Protein AF-A0A7V9SMI5-F1 (afdb_monomer)

Sequence (123 aa):
MHNFCETLVFIGSYTYYVNYGSKNFLGVPFNISSYALLTHLIAHVCGLEVGEFVHTFNDLHIYSNHLEQVEKLLKREPLPLPKLNFIGTENFKGLEGLLDFKYENLSLQSYQSHGKIAAPVAV

Secondary structure (DSSP, 8-state):
-------PPPSSS--------S-HHHHHHHHHHHHHHHHHHHHHHHT----------SS----GGGHHHHHHHHTSPPPPPPEEEE-S-TT--HHHHHHH--GGGEEEET---PPP---PPP-

Foldseek 3Di:
DDDDDDDDQDQDDDDDEDEDDDDAVPVVVVVVVVVQVVNVLQCLQAVGDRDDDDYDYDDDDDDPQCVVVVVVVVPDDDDDAWDKAFDPLNVQHDPNSSVPDDPVRIDTHPDDDDDDDDGDDDD

Radius of gyration: 16.94 Å; Cα contacts (8 Å, |Δi|>4): 117; chains: 1; bounding box: 36×32×44 Å

Solvent-accessible surface area (backbone atoms only — not comparable to full-atom values): 8225 Å² total; per-residue (Å²): 133,88,77,82,81,84,86,80,79,63,78,66,97,77,89,62,85,47,84,70,82,76,42,48,89,73,44,46,67,52,49,53,54,53,54,50,49,51,45,48,49,52,18,54,22,69,76,48,73,73,64,87,86,70,85,44,77,83,60,86,54,73,61,81,94,42,48,72,58,49,56,59,54,72,73,52,81,86,67,70,78,57,46,82,46,78,48,94,53,90,84,36,44,50,71,64,29,56,70,66,64,51,75,86,31,57,42,72,43,76,66,65,76,80,81,89,80,88,73,82,82,87,129

Nearest PDB structures (foldseek):
  3qj7-assembly2_B  TM=9.091E-01  e=1.252E-06  Mycobacterium tuberculosis
  3dl5-assembly2_A  TM=8.916E-01  e=2.157E-06  Cryptosporidium hominis
  1bkp-assembly1_B  TM=8.76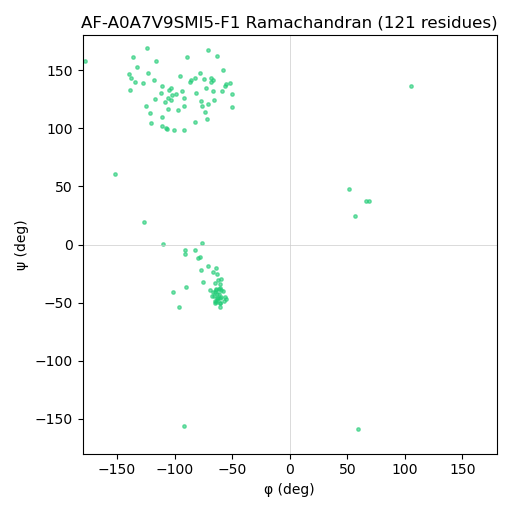2E-01  e=1.673E-04  Bacillus subtilis

Structure (mmCIF, N/CA/C/O backbone):
data_AF-A0A7V9SMI5-F1
#
_entry.id   AF-A0A7V9SMI5-F1
#
loop_
_atom_site.group_PDB
_atom_site.id
_atom_site.type_symbol
_atom_site.label_atom_id
_atom_site.label_alt_id
_atom_site.label_comp_id
_atom_site.label_asym_id
_atom_site.label_entity_id
_atom_site.label_seq_id
_atom_site.pdbx_PDB_ins_code
_atom_site.Cartn_x
_atom_site.Cartn_y
_atom_site.Cartn_z
_atom_site.occupancy
_atom_site.B_iso_or_equiv
_atom_site.auth_seq_id
_atom_site.auth_comp_id
_atom_site.auth_asym_id
_atom_site.auth_atom_id
_atom_site.pdbx_PDB_model_num
ATOM 1 N N . MET A 1 1 ? -7.839 20.380 -14.249 1.00 29.56 1 MET A N 1
ATOM 2 C CA . MET A 1 1 ? -9.156 19.718 -14.169 1.00 29.56 1 MET A CA 1
ATOM 3 C C . MET A 1 1 ? -9.091 18.800 -12.961 1.00 29.56 1 MET A C 1
ATOM 5 O O . MET A 1 1 ? -8.227 17.934 -12.936 1.00 29.56 1 MET A O 1
ATOM 9 N N . HIS A 1 2 ? -9.813 19.121 -11.887 1.00 28.62 2 HIS A N 1
ATOM 10 C CA . HIS A 1 2 ? -9.783 18.339 -10.650 1.00 28.62 2 HIS A CA 1
ATOM 11 C C . HIS A 1 2 ? -10.518 17.024 -10.908 1.00 28.62 2 HIS A C 1
ATOM 13 O O . HIS A 1 2 ? -11.734 17.031 -11.080 1.00 28.62 2 HIS A O 1
ATOM 19 N N . ASN A 1 3 ? -9.778 15.920 -10.997 1.00 30.64 3 ASN A N 1
ATOM 20 C CA . ASN A 1 3 ? -10.395 14.603 -11.034 1.00 30.64 3 ASN A CA 1
ATOM 21 C C . ASN A 1 3 ? -10.897 14.297 -9.624 1.00 30.64 3 ASN A C 1
ATOM 23 O O . ASN A 1 3 ? -10.116 14.226 -8.675 1.00 30.64 3 ASN A O 1
ATOM 27 N N . PHE A 1 4 ? -12.219 14.215 -9.519 1.00 30.73 4 PHE A N 1
ATOM 28 C CA . PHE A 1 4 ? -12.959 13.801 -8.338 1.00 30.73 4 PHE A CA 1
ATOM 29 C C . PHE A 1 4 ? -12.398 12.474 -7.807 1.00 30.73 4 PHE A C 1
ATOM 31 O O . PHE A 1 4 ? -12.221 11.521 -8.563 1.00 30.73 4 PHE A O 1
ATOM 38 N N . CYS A 1 5 ? -12.098 12.444 -6.511 1.00 37.03 5 CYS A N 1
ATOM 39 C CA . CYS A 1 5 ? -11.629 11.275 -5.781 1.00 37.03 5 CYS A CA 1
ATOM 40 C C . CYS A 1 5 ? -12.788 10.799 -4.901 1.00 37.03 5 CYS A C 1
ATOM 42 O O . CYS A 1 5 ? -13.045 11.390 -3.854 1.00 37.03 5 CYS A O 1
ATOM 44 N N . GLU A 1 6 ? -13.523 9.780 -5.343 1.00 31.45 6 GLU A N 1
ATOM 45 C CA . GLU A 1 6 ? -14.436 9.043 -4.468 1.00 31.45 6 GLU A CA 1
ATOM 46 C C . GLU A 1 6 ? -13.672 7.856 -3.881 1.00 31.45 6 GLU A C 1
ATOM 48 O O . GLU A 1 6 ? -13.479 6.823 -4.519 1.00 31.45 6 GLU A O 1
ATOM 53 N N . THR A 1 7 ? -13.186 8.030 -2.653 1.00 36.47 7 THR A N 1
ATOM 54 C CA . THR A 1 7 ? -12.670 6.935 -1.831 1.00 36.47 7 THR A CA 1
ATOM 55 C C . THR A 1 7 ? -13.864 6.251 -1.170 1.00 36.47 7 THR A C 1
ATOM 57 O O . THR A 1 7 ? -14.420 6.782 -0.211 1.00 36.47 7 THR A O 1
ATOM 60 N N . LEU A 1 8 ? -14.243 5.064 -1.639 1.00 37.84 8 LEU A N 1
ATOM 61 C CA . LEU A 1 8 ? -14.954 4.100 -0.799 1.00 37.84 8 LEU A CA 1
ATOM 62 C C . LEU A 1 8 ? -13.950 3.031 -0.353 1.00 37.84 8 LEU A C 1
ATOM 64 O O . LEU A 1 8 ? -13.226 2.469 -1.172 1.00 37.84 8 LEU A O 1
ATOM 68 N N . VAL A 1 9 ? -13.901 2.770 0.952 1.00 38.75 9 VAL A N 1
ATOM 69 C CA . VAL A 1 9 ? -13.180 1.636 1.537 1.00 38.75 9 VAL A CA 1
ATOM 70 C C . VAL A 1 9 ? -14.181 0.525 1.809 1.00 38.75 9 VAL A C 1
ATOM 72 O O . VAL A 1 9 ? -15.226 0.763 2.414 1.00 38.75 9 VAL A O 1
ATOM 75 N N . PHE A 1 10 ? -13.864 -0.680 1.338 1.00 45.97 10 PHE A N 1
ATOM 76 C CA . PHE A 1 10 ? -14.749 -1.838 1.406 1.00 45.97 10 PHE A CA 1
ATOM 77 C C . PHE A 1 10 ? -14.496 -2.636 2.664 1.00 45.97 10 PHE A C 1
ATOM 79 O O . PHE A 1 10 ? -13.411 -3.174 2.870 1.00 45.97 10 PHE A O 1
ATOM 86 N N . ILE A 1 11 ? -15.539 -2.740 3.478 1.00 40.62 11 ILE A N 1
ATOM 87 C CA . ILE A 1 11 ? -15.652 -3.768 4.499 1.00 40.62 11 ILE A CA 1
ATOM 88 C C . ILE A 1 11 ? -16.716 -4.736 3.988 1.00 40.62 11 ILE A C 1
ATOM 90 O O . ILE A 1 11 ? -17.906 -4.438 4.032 1.00 40.62 11 ILE A O 1
ATOM 94 N N . GLY A 1 12 ? -16.272 -5.861 3.430 1.00 32.19 12 GLY A N 1
ATOM 95 C CA . GLY A 1 12 ? -17.134 -6.830 2.753 1.00 32.19 12 GLY A CA 1
ATOM 96 C C . GLY A 1 12 ? -17.005 -6.770 1.232 1.00 32.19 12 GLY A C 1
ATOM 97 O O . GLY A 1 12 ? -16.924 -5.700 0.631 1.00 32.19 12 GLY A O 1
ATOM 98 N N . SER A 1 13 ? -16.927 -7.957 0.636 1.00 35.75 13 SER A N 1
ATOM 99 C CA . SER A 1 13 ? -16.603 -8.238 -0.762 1.00 35.75 13 SER A CA 1
ATOM 100 C C . SER A 1 13 ? -17.436 -7.400 -1.727 1.00 35.75 13 SER A C 1
ATOM 102 O O . SER A 1 13 ? -18.643 -7.553 -1.694 1.00 35.75 13 SER A O 1
ATOM 104 N N . TYR A 1 14 ? -16.802 -6.551 -2.550 1.00 34.34 14 TYR A N 1
ATOM 105 C CA . TYR A 1 14 ? -17.036 -6.301 -3.989 1.00 34.34 14 TYR A CA 1
ATOM 106 C C . TYR A 1 14 ? -16.006 -5.268 -4.511 1.00 34.34 14 TYR A C 1
ATOM 108 O O . TYR A 1 14 ? -15.389 -4.537 -3.742 1.00 34.34 14 TYR A O 1
ATOM 116 N N . THR A 1 15 ? -15.781 -5.282 -5.828 1.00 31.69 15 THR A N 1
ATOM 117 C CA . THR A 1 15 ? -14.653 -4.710 -6.593 1.00 31.69 15 THR A CA 1
ATOM 118 C C . THR A 1 15 ? -14.812 -3.234 -6.964 1.00 31.69 15 THR A C 1
ATOM 120 O O . THR A 1 15 ? -15.896 -2.829 -7.374 1.00 31.69 15 THR A O 1
ATOM 123 N N . TYR A 1 16 ? -13.722 -2.449 -6.908 1.00 40.53 16 TYR A N 1
ATOM 124 C CA . TYR A 1 16 ? -13.733 -1.021 -7.260 1.00 40.53 16 TYR A CA 1
ATOM 125 C C . TYR A 1 16 ? -12.539 -0.576 -8.113 1.00 40.53 16 TYR A C 1
ATOM 127 O O . TYR A 1 16 ? -11.518 -1.258 -8.228 1.00 40.53 16 TYR A O 1
ATOM 135 N N . TYR A 1 17 ? -12.726 0.578 -8.756 1.00 32.16 17 TYR A N 1
ATOM 136 C CA . TYR A 1 17 ? -11.920 1.103 -9.852 1.00 32.16 17 TYR A CA 1
ATOM 137 C C . TYR A 1 17 ? -11.032 2.254 -9.374 1.00 32.16 17 TYR A C 1
ATOM 139 O O . TYR A 1 17 ? -11.530 3.244 -8.844 1.00 32.16 17 TYR A O 1
ATOM 147 N N . VAL A 1 18 ? -9.724 2.162 -9.619 1.00 38.62 18 VAL A N 1
ATOM 148 C CA . VAL A 1 18 ? -8.782 3.275 -9.438 1.00 38.62 18 VAL A CA 1
ATOM 149 C C . VAL A 1 18 ? -8.299 3.719 -10.820 1.00 38.62 18 VAL A C 1
ATOM 151 O O .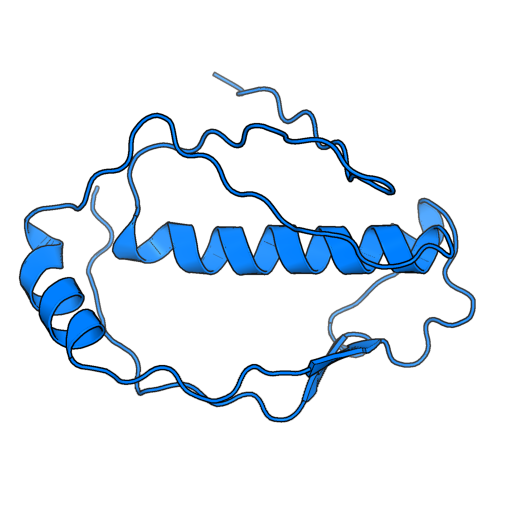 VAL A 1 18 ? -8.018 2.898 -11.684 1.00 38.62 18 VAL A O 1
ATOM 154 N N . ASN A 1 19 ? -8.234 5.029 -11.060 1.00 35.06 19 ASN A N 1
ATOM 155 C CA . ASN A 1 19 ? -7.735 5.619 -12.304 1.00 35.06 19 ASN A CA 1
ATOM 156 C C . ASN A 1 19 ? -6.557 6.543 -11.977 1.00 35.06 19 ASN A C 1
ATOM 158 O O . ASN A 1 19 ? -6.765 7.594 -11.377 1.00 35.06 19 ASN A O 1
ATOM 162 N N . TYR A 1 20 ? -5.341 6.195 -12.412 1.00 43.56 20 TYR A N 1
ATOM 163 C CA . TYR A 1 20 ? -4.237 7.153 -12.513 1.00 43.56 20 TYR A CA 1
ATOM 164 C C . TYR A 1 20 ? -3.431 6.938 -13.792 1.00 43.56 20 TYR A C 1
ATOM 166 O O . TYR A 1 20 ? -3.061 5.817 -14.129 1.00 43.56 20 TYR A O 1
ATOM 174 N N . GLY A 1 21 ? -3.164 8.050 -14.482 1.00 37.62 21 GLY A N 1
ATOM 175 C CA . GLY A 1 21 ? -2.353 8.109 -15.689 1.00 37.62 21 GLY A CA 1
ATOM 176 C C . GLY A 1 21 ? -0.850 7.964 -15.429 1.00 37.62 21 GLY A C 1
ATOM 177 O O . GLY A 1 21 ? -0.299 8.484 -14.459 1.00 37.62 21 GLY A O 1
ATOM 178 N N . SER A 1 22 ? -0.213 7.252 -16.355 1.00 44.38 22 SER A N 1
ATOM 179 C CA . SER A 1 22 ? 1.135 7.476 -16.884 1.00 44.38 22 SER A CA 1
ATOM 180 C C . SER A 1 22 ? 2.323 7.646 -15.933 1.00 44.38 22 SER A C 1
ATOM 182 O O . SER A 1 22 ? 3.116 8.552 -16.158 1.00 44.38 22 SER A O 1
ATOM 184 N N . LYS A 1 23 ? 2.523 6.794 -14.909 1.00 54.41 23 LYS A N 1
ATOM 185 C CA . LYS A 1 23 ? 3.834 6.624 -14.217 1.00 54.41 23 LYS A CA 1
ATOM 186 C C . LYS A 1 23 ? 4.006 5.220 -13.621 1.00 54.41 23 LYS A C 1
ATOM 188 O O . LYS A 1 23 ? 4.190 5.081 -12.418 1.00 54.41 23 LYS A O 1
ATOM 193 N N . ASN A 1 24 ? 3.980 4.160 -14.424 1.00 59.22 24 ASN A N 1
ATOM 194 C CA . ASN A 1 24 ? 3.905 2.797 -13.875 1.00 59.22 24 ASN A CA 1
ATOM 195 C C . ASN A 1 24 ? 5.098 2.352 -13.027 1.00 59.22 24 ASN A C 1
ATOM 197 O O . ASN A 1 24 ? 4.909 1.862 -11.919 1.00 59.22 24 ASN A O 1
ATOM 201 N N . PHE A 1 25 ? 6.324 2.537 -13.520 1.00 66.38 25 PHE A N 1
ATOM 202 C CA . PHE A 1 25 ? 7.522 2.068 -12.815 1.00 66.38 25 PHE A CA 1
ATOM 203 C C . PHE A 1 25 ? 7.747 2.792 -11.475 1.00 66.38 25 PHE A C 1
ATOM 205 O O . PHE A 1 25 ? 8.241 2.200 -10.520 1.00 66.38 25 PHE A O 1
ATOM 212 N N . LEU A 1 26 ? 7.372 4.072 -11.397 1.00 73.00 26 LEU A N 1
ATOM 213 C CA . LEU A 1 26 ? 7.629 4.921 -10.229 1.00 73.00 26 LEU A CA 1
ATOM 214 C C . LEU A 1 26 ? 6.405 5.098 -9.321 1.00 73.00 26 LEU A C 1
ATOM 216 O O . LEU A 1 26 ? 6.542 5.107 -8.103 1.00 73.00 26 LEU A O 1
ATOM 220 N N . GLY A 1 27 ? 5.222 5.276 -9.903 1.00 76.19 27 GLY A N 1
ATOM 221 C CA . GLY A 1 27 ? 4.004 5.673 -9.198 1.00 76.19 27 GLY A CA 1
ATOM 222 C C . GLY A 1 27 ? 3.178 4.505 -8.672 1.00 76.19 27 GLY A C 1
ATOM 223 O O . GLY A 1 27 ? 2.632 4.599 -7.578 1.00 76.19 27 GLY A O 1
ATOM 224 N N . VAL A 1 28 ? 3.109 3.382 -9.395 1.00 83.38 28 VAL A N 1
ATOM 225 C CA . VAL A 1 28 ? 2.254 2.249 -8.992 1.00 83.38 28 VAL A CA 1
ATOM 226 C C . VAL A 1 28 ? 2.666 1.647 -7.643 1.00 83.38 28 VAL A C 1
ATOM 228 O O . VAL A 1 28 ? 1.784 1.487 -6.799 1.00 83.38 28 VAL A O 1
ATOM 231 N N . PRO A 1 29 ? 3.958 1.382 -7.356 1.00 85.31 29 PRO A N 1
ATOM 232 C CA . PRO A 1 29 ? 4.355 0.855 -6.047 1.00 85.31 29 PRO A CA 1
ATOM 233 C C . PRO A 1 29 ? 3.997 1.789 -4.882 1.00 85.31 29 PRO A C 1
ATOM 235 O O . PRO A 1 29 ? 3.575 1.329 -3.817 1.00 85.31 29 PRO A O 1
ATOM 238 N N . PHE A 1 30 ? 4.127 3.104 -5.092 1.00 84.25 30 PHE A N 1
ATOM 239 C CA . PHE A 1 30 ? 3.726 4.110 -4.111 1.00 84.25 30 PHE A CA 1
ATOM 240 C C . PHE A 1 30 ? 2.211 4.074 -3.882 1.00 84.25 30 PHE A C 1
ATOM 242 O O . PHE A 1 30 ? 1.773 3.926 -2.746 1.00 84.25 30 PHE A O 1
ATOM 249 N N . ASN A 1 31 ? 1.420 4.099 -4.958 1.00 85.25 31 ASN A N 1
ATOM 250 C CA . ASN A 1 31 ? -0.040 4.080 -4.881 1.00 85.25 31 ASN A CA 1
ATOM 251 C C . ASN A 1 31 ? -0.567 2.824 -4.174 1.00 85.25 31 ASN A C 1
ATOM 253 O O . ASN A 1 31 ? -1.427 2.938 -3.305 1.00 85.25 31 ASN A O 1
ATOM 257 N N . ILE A 1 32 ? -0.039 1.637 -4.501 1.00 86.31 32 ILE A N 1
ATOM 258 C CA . ILE A 1 32 ? -0.424 0.383 -3.831 1.00 86.31 32 ILE A CA 1
ATOM 259 C C . ILE A 1 32 ? -0.212 0.509 -2.320 1.00 86.31 32 ILE A C 1
ATOM 261 O O . ILE A 1 32 ? -1.113 0.208 -1.543 1.00 86.31 32 ILE A O 1
ATOM 265 N N . SER A 1 33 ? 0.951 1.015 -1.909 1.00 89.44 33 SER A N 1
ATOM 266 C CA . SER A 1 33 ? 1.296 1.155 -0.492 1.00 89.44 33 SER A CA 1
ATOM 267 C C . SER A 1 33 ? 0.403 2.181 0.217 1.00 89.44 33 SER A C 1
ATOM 269 O O . SER A 1 33 ? -0.045 1.935 1.335 1.00 89.44 33 SER A O 1
ATOM 271 N N . SER A 1 34 ? 0.100 3.310 -0.433 1.00 90.31 34 SER A N 1
ATOM 272 C CA . SER A 1 34 ? -0.758 4.364 0.121 1.00 90.31 34 SER A CA 1
ATOM 273 C C . SER A 1 34 ? -2.198 3.902 0.337 1.00 90.31 34 SER A C 1
ATOM 275 O O . SER A 1 34 ? -2.748 4.115 1.416 1.00 90.31 34 SER A O 1
ATOM 277 N N . TYR A 1 35 ? -2.814 3.260 -0.660 1.00 90.12 35 TYR A N 1
ATOM 278 C CA . TYR A 1 35 ? -4.203 2.809 -0.545 1.00 90.12 35 TYR A CA 1
ATOM 279 C C . TYR A 1 35 ? -4.345 1.566 0.337 1.00 90.12 35 TYR A C 1
ATOM 281 O O . TYR A 1 35 ? -5.338 1.455 1.057 1.00 90.12 35 TYR A O 1
ATOM 289 N N . ALA A 1 36 ? -3.348 0.675 0.357 1.00 89.88 36 ALA A N 1
ATOM 290 C CA . ALA A 1 36 ? -3.302 -0.402 1.340 1.00 89.88 36 ALA A CA 1
ATOM 291 C C . ALA A 1 36 ? -3.254 0.175 2.763 1.00 89.88 36 ALA A C 1
ATOM 293 O O . ALA A 1 36 ? -4.100 -0.165 3.585 1.00 89.88 36 ALA A O 1
ATOM 294 N N . LEU A 1 37 ? -2.348 1.122 3.041 1.00 93.88 37 LEU A N 1
ATOM 295 C CA . LEU A 1 37 ? -2.279 1.775 4.350 1.00 93.88 37 LEU A CA 1
ATOM 296 C C . LEU A 1 37 ? -3.611 2.440 4.719 1.00 93.88 37 LEU A C 1
ATOM 298 O O . LEU A 1 37 ? -4.122 2.198 5.805 1.00 93.88 37 LEU A O 1
ATOM 302 N N . LEU A 1 38 ? -4.206 3.219 3.812 1.00 93.56 38 LEU A N 1
ATOM 303 C CA . LEU A 1 38 ? -5.498 3.864 4.053 1.00 93.56 38 LEU A CA 1
ATOM 304 C C . LEU A 1 38 ? -6.609 2.850 4.376 1.00 93.56 38 LEU A C 1
ATOM 306 O O . LEU A 1 38 ? -7.405 3.085 5.282 1.00 93.56 38 LEU A O 1
ATOM 310 N N . THR A 1 39 ? -6.632 1.711 3.679 1.00 91.44 39 THR A N 1
ATOM 311 C CA . THR A 1 39 ? -7.580 0.615 3.939 1.00 91.44 39 THR A CA 1
ATOM 312 C C . THR A 1 39 ? -7.407 0.070 5.356 1.00 91.44 39 THR A C 1
ATOM 314 O O . THR A 1 39 ? -8.387 -0.068 6.084 1.00 91.44 39 THR A O 1
ATOM 317 N N . HIS A 1 40 ? -6.163 -0.172 5.780 1.00 94.06 40 HIS A N 1
ATOM 318 C CA . HIS A 1 40 ? -5.864 -0.614 7.142 1.00 94.06 40 HIS A CA 1
ATOM 319 C C . HIS A 1 40 ? -6.260 0.433 8.197 1.00 94.06 40 HIS A C 1
ATOM 321 O O . HIS A 1 40 ? -6.833 0.072 9.223 1.00 94.06 40 HIS A O 1
ATOM 327 N N . LEU A 1 41 ? -5.985 1.720 7.953 1.00 95.38 41 LEU A N 1
ATOM 328 C CA . LEU A 1 41 ? -6.337 2.805 8.875 1.00 95.38 41 LEU A CA 1
ATOM 329 C C . LEU A 1 41 ? -7.853 2.920 9.056 1.00 95.38 41 LEU A C 1
ATOM 331 O O . LEU A 1 41 ? -8.329 3.010 10.185 1.00 95.38 41 LEU A O 1
ATOM 335 N N . ILE A 1 42 ? -8.614 2.874 7.957 1.00 94.31 42 ILE A N 1
ATOM 336 C CA . ILE A 1 42 ? -10.078 2.948 8.000 1.00 94.31 42 ILE A CA 1
ATOM 337 C C . ILE A 1 42 ? -10.666 1.721 8.698 1.00 94.31 42 ILE A C 1
ATOM 339 O O . ILE A 1 42 ? -11.519 1.876 9.570 1.00 94.31 42 ILE A O 1
ATOM 343 N N . ALA A 1 43 ? -10.178 0.517 8.385 1.00 93.88 43 ALA A N 1
ATOM 344 C CA . ALA A 1 43 ? -10.605 -0.695 9.078 1.00 93.88 43 ALA A CA 1
ATOM 345 C C . ALA A 1 43 ? -10.382 -0.580 10.598 1.00 93.88 43 ALA A C 1
ATOM 347 O O . ALA A 1 43 ? -11.301 -0.839 11.374 1.00 93.88 43 ALA A O 1
ATOM 348 N N . HIS A 1 44 ? -9.215 -0.085 11.026 1.00 95.00 44 HIS A N 1
ATOM 349 C CA . HIS A 1 44 ? -8.887 0.101 12.443 1.00 95.00 44 HIS A CA 1
ATOM 350 C C . HIS A 1 44 ? -9.833 1.066 13.161 1.00 95.00 44 HIS A C 1
ATOM 352 O O . HIS A 1 44 ? -10.442 0.690 14.160 1.00 95.00 44 HIS A O 1
ATOM 358 N N . VAL A 1 45 ? -10.022 2.285 12.644 1.00 96.31 45 VAL A N 1
ATOM 359 C CA . VAL A 1 45 ? -10.859 3.298 13.324 1.00 96.31 45 VAL A CA 1
ATOM 360 C C . VAL A 1 45 ? -12.352 2.975 13.290 1.00 96.31 45 VAL A C 1
ATOM 362 O O . VAL A 1 45 ? -13.125 3.526 14.079 1.00 96.31 45 VAL A O 1
ATOM 365 N N . CYS A 1 46 ? -12.772 2.095 12.381 1.00 95.06 46 CYS A N 1
ATOM 366 C CA . CYS A 1 46 ? -14.134 1.582 12.315 1.00 95.06 46 CYS A CA 1
ATOM 367 C C . CYS A 1 46 ? -14.331 0.291 13.130 1.00 95.06 46 CYS A C 1
ATOM 369 O O . CYS A 1 46 ? -15.472 -0.134 13.297 1.00 95.06 46 CYS A O 1
ATOM 371 N N . GLY A 1 47 ? -13.262 -0.319 13.659 1.00 92.38 47 GLY A N 1
ATOM 372 C CA . GLY A 1 47 ? -13.325 -1.592 14.384 1.00 92.38 47 GLY A CA 1
ATOM 373 C C . GLY A 1 47 ? -13.674 -2.782 13.486 1.00 92.38 47 GLY A C 1
ATOM 374 O O . GLY A 1 47 ? -14.438 -3.655 13.891 1.00 92.38 47 GLY A O 1
ATOM 375 N N . LEU A 1 48 ? -13.163 -2.785 12.256 1.00 92.69 48 LEU A N 1
ATOM 376 C CA . LEU A 1 48 ? -13.474 -3.748 11.202 1.00 92.69 48 LEU A CA 1
ATOM 377 C C . LEU A 1 48 ? -12.228 -4.551 10.817 1.00 92.69 48 LEU A C 1
ATOM 379 O O . LEU A 1 48 ? -11.095 -4.118 11.028 1.00 92.69 48 LEU A O 1
ATOM 383 N N . GLU A 1 49 ? -12.440 -5.730 10.236 1.00 90.00 49 GLU A N 1
ATOM 384 C CA . GLU A 1 49 ? -11.349 -6.532 9.683 1.00 90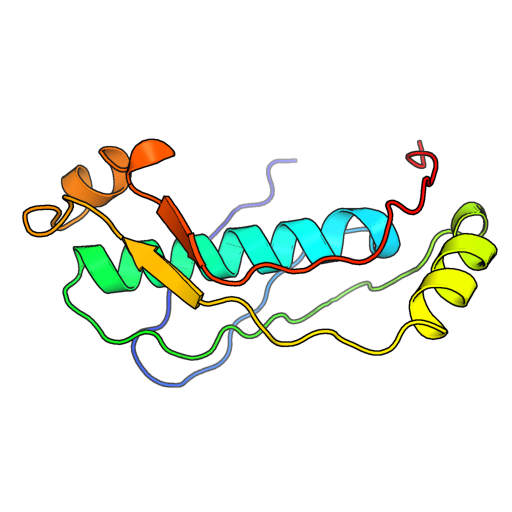.00 49 GLU A CA 1
ATOM 385 C C . GLU A 1 49 ? -10.893 -5.983 8.327 1.00 90.00 49 GLU A C 1
ATOM 387 O O . GLU A 1 49 ? -11.680 -5.434 7.551 1.00 90.00 49 GLU A O 1
ATOM 392 N N . VAL A 1 50 ? -9.599 -6.135 8.038 1.00 89.50 50 VAL A N 1
ATOM 393 C CA . VAL A 1 50 ? -9.011 -5.690 6.772 1.00 89.50 50 VAL A CA 1
ATOM 394 C C . VAL A 1 50 ? -9.365 -6.683 5.671 1.00 89.50 50 VAL A C 1
ATOM 396 O O . VAL A 1 50 ? -9.066 -7.871 5.779 1.00 89.50 50 VAL A O 1
ATOM 399 N N . GLY A 1 51 ? -9.992 -6.177 4.610 1.00 84.69 51 GLY A N 1
ATOM 400 C CA . GLY A 1 51 ? -10.342 -6.950 3.423 1.00 84.69 51 GLY A CA 1
ATOM 401 C C . GLY A 1 51 ? -9.270 -6.923 2.333 1.00 84.69 51 GLY A C 1
ATOM 402 O O . GLY A 1 51 ? -8.087 -6.679 2.573 1.00 84.69 51 GLY A O 1
ATOM 403 N N . GLU A 1 52 ? -9.705 -7.163 1.100 1.00 83.75 52 GLU A N 1
ATOM 404 C CA . GLU A 1 52 ? -8.831 -7.166 -0.069 1.00 83.75 52 GLU A CA 1
ATOM 405 C C . GLU A 1 52 ? -8.674 -5.768 -0.668 1.00 83.75 52 GLU A C 1
ATOM 407 O O . GLU A 1 52 ? -9.634 -5.009 -0.813 1.00 83.75 52 GLU A O 1
ATOM 412 N N . PHE A 1 53 ? -7.451 -5.453 -1.090 1.00 81.88 53 PHE A N 1
ATOM 413 C CA . PHE A 1 53 ? -7.171 -4.284 -1.908 1.00 81.88 53 PHE A CA 1
ATOM 414 C C . PHE A 1 53 ? -7.098 -4.689 -3.382 1.00 81.88 53 PHE A C 1
ATOM 416 O O . PHE A 1 53 ? -6.197 -5.426 -3.787 1.00 81.88 53 PHE A O 1
ATOM 423 N N . VAL A 1 54 ? -8.028 -4.179 -4.191 1.00 83.81 54 VAL A N 1
ATOM 424 C CA . VAL A 1 54 ? -8.068 -4.426 -5.637 1.00 83.81 54 VAL A CA 1
ATOM 425 C C . VAL A 1 54 ? -7.669 -3.158 -6.382 1.00 83.81 54 VAL A C 1
ATOM 427 O O . VAL A 1 54 ? -8.301 -2.114 -6.233 1.00 83.81 54 VAL A O 1
ATOM 430 N N . HIS A 1 55 ? -6.625 -3.254 -7.206 1.00 78.44 55 HIS A N 1
ATOM 431 C CA . HIS A 1 55 ? -6.150 -2.151 -8.036 1.00 78.44 55 HIS A CA 1
ATOM 432 C C . HIS A 1 55 ? -6.419 -2.455 -9.508 1.00 78.44 55 HIS A C 1
ATOM 434 O O . HIS A 1 55 ? -5.779 -3.317 -10.107 1.00 78.44 55 HIS A O 1
ATOM 440 N N . THR A 1 56 ? -7.368 -1.730 -10.090 1.00 79.62 56 THR A N 1
ATOM 441 C CA . THR A 1 56 ? -7.664 -1.802 -11.524 1.00 79.62 56 THR A CA 1
ATOM 442 C C . THR A 1 56 ? -6.914 -0.686 -12.238 1.00 79.62 56 THR A C 1
ATOM 444 O O . THR A 1 56 ? -6.774 0.398 -11.685 1.00 79.62 56 THR A O 1
ATOM 447 N N . PHE A 1 57 ? -6.444 -0.930 -13.459 1.00 74.44 57 PHE A N 1
ATOM 448 C CA . PHE A 1 57 ? -5.810 0.087 -14.296 1.00 74.44 57 PHE A CA 1
ATOM 449 C C . PHE A 1 57 ? -6.622 0.284 -15.574 1.00 74.44 57 PHE A C 1
ATOM 451 O O . PHE A 1 57 ? -7.121 -0.686 -16.139 1.00 74.44 57 PHE A O 1
ATOM 458 N N . ASN A 1 58 ? -6.729 1.530 -16.035 1.00 75.31 58 ASN A N 1
ATOM 459 C CA . ASN A 1 58 ? -7.351 1.857 -17.320 1.00 75.31 58 ASN A CA 1
ATOM 460 C C . ASN A 1 58 ? -6.297 2.006 -18.428 1.00 75.31 58 ASN A C 1
ATOM 462 O O . ASN A 1 58 ? -6.355 1.320 -19.441 1.00 75.31 58 ASN A O 1
ATOM 466 N N . ASP A 1 59 ? -5.291 2.855 -18.197 1.00 74.88 59 ASP A N 1
ATOM 467 C CA . ASP A 1 59 ? -4.133 3.023 -19.077 1.00 74.88 59 ASP A CA 1
ATOM 468 C C . ASP A 1 59 ? -2.855 2.702 -18.297 1.00 74.88 59 ASP A C 1
ATOM 470 O O . ASP A 1 59 ? -2.406 3.470 -17.443 1.00 74.88 59 ASP A O 1
ATOM 474 N N . LEU A 1 60 ? -2.299 1.528 -18.585 1.00 79.12 60 LEU A N 1
ATOM 475 C CA . LEU A 1 60 ? -1.083 1.015 -17.978 1.00 79.12 60 LEU A CA 1
ATOM 476 C C . LEU A 1 60 ? 0.030 1.003 -19.037 1.00 79.12 60 LEU A C 1
ATOM 478 O O . LEU A 1 60 ? 0.118 0.079 -19.839 1.00 79.12 60 LEU A O 1
ATOM 482 N N . HIS A 1 61 ? 0.940 1.978 -18.987 1.00 78.94 61 HIS A N 1
ATOM 483 C CA . HIS A 1 61 ? 2.136 2.009 -19.837 1.00 78.94 61 HIS A CA 1
ATOM 484 C C . HIS A 1 61 ? 3.461 2.309 -19.110 1.00 78.94 61 HIS A C 1
ATOM 486 O O . HIS A 1 61 ? 3.539 2.994 -18.088 1.00 78.94 61 HIS A O 1
ATOM 492 N N . ILE A 1 62 ? 4.549 1.803 -19.685 1.00 81.50 62 ILE A N 1
ATOM 493 C CA . ILE A 1 62 ? 5.926 2.015 -19.227 1.00 81.50 62 ILE A CA 1
ATOM 494 C C . ILE A 1 62 ? 6.596 3.013 -20.172 1.00 81.50 62 ILE A C 1
ATOM 496 O O . ILE A 1 62 ? 6.512 2.860 -21.390 1.00 81.50 62 ILE A O 1
ATOM 500 N N . TYR A 1 63 ? 7.286 4.019 -19.628 1.00 83.88 63 TYR A N 1
ATOM 501 C CA . TYR A 1 63 ? 8.088 4.919 -20.453 1.00 83.88 63 TYR A CA 1
ATOM 502 C C . TYR A 1 63 ? 9.300 4.187 -21.033 1.00 83.88 63 TYR A C 1
ATOM 504 O O . TYR A 1 63 ? 9.974 3.423 -20.342 1.00 83.88 63 TYR A O 1
ATOM 512 N N . SER A 1 64 ? 9.625 4.463 -22.295 1.00 85.00 64 SER A N 1
ATOM 513 C CA . SER A 1 64 ? 10.740 3.813 -22.995 1.00 85.00 64 SER A CA 1
ATOM 514 C C . SER A 1 64 ? 12.098 4.041 -22.317 1.00 85.00 64 SER A C 1
ATOM 516 O O . SER A 1 64 ? 12.953 3.161 -22.340 1.00 85.00 64 SER A O 1
ATOM 518 N N . ASN A 1 65 ? 12.286 5.177 -21.638 1.00 86.69 65 ASN A N 1
ATOM 519 C CA . ASN A 1 65 ? 13.496 5.47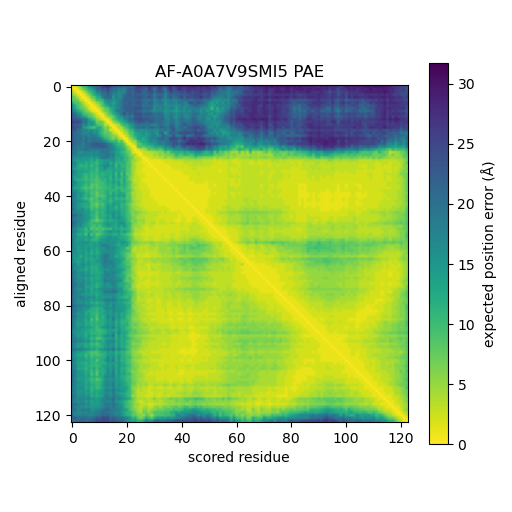4 -20.865 1.00 86.69 65 ASN A CA 1
ATOM 520 C C . ASN A 1 65 ? 13.581 4.733 -19.512 1.00 86.69 65 ASN A C 1
ATOM 522 O O . ASN A 1 65 ? 14.543 4.950 -18.774 1.00 86.69 65 ASN A O 1
ATOM 526 N N . HIS A 1 66 ? 12.596 3.890 -19.172 1.00 85.00 66 HIS A N 1
ATOM 527 C CA . HIS A 1 66 ? 12.569 3.064 -17.954 1.00 85.00 66 HIS A CA 1
ATOM 528 C C . HIS A 1 66 ? 12.745 1.562 -18.223 1.00 85.00 66 HIS A C 1
ATOM 530 O O . HIS A 1 66 ? 12.720 0.773 -17.277 1.00 85.00 66 HIS A O 1
ATOM 536 N N . LEU A 1 67 ? 12.908 1.138 -19.482 1.00 87.06 67 LEU A N 1
ATOM 537 C CA . LEU A 1 67 ? 12.928 -0.288 -19.838 1.00 87.06 67 LEU A CA 1
ATOM 538 C C . LEU A 1 67 ? 14.075 -1.055 -19.161 1.00 87.06 67 LEU A C 1
ATOM 540 O O . LEU A 1 67 ? 13.842 -2.119 -18.594 1.00 87.06 67 LEU A O 1
ATOM 544 N N . GLU A 1 68 ? 15.283 -0.488 -19.116 1.00 88.88 68 GLU A N 1
ATOM 545 C CA . GLU A 1 68 ? 16.433 -1.124 -18.453 1.00 88.88 68 GLU A CA 1
ATOM 546 C C . GLU A 1 68 ? 16.182 -1.328 -16.944 1.00 88.88 68 GLU A C 1
ATOM 548 O O . GLU A 1 68 ? 16.559 -2.342 -16.352 1.00 88.88 68 GLU A O 1
ATOM 553 N N . GLN A 1 69 ? 15.524 -0.367 -16.295 1.00 89.25 69 GLN A N 1
ATOM 554 C CA . GLN A 1 69 ? 15.174 -0.432 -14.880 1.00 89.25 69 GLN A CA 1
ATOM 555 C C . GLN A 1 69 ? 14.098 -1.485 -14.613 1.00 89.25 69 GLN A C 1
ATOM 557 O O . GLN A 1 69 ? 14.190 -2.207 -13.618 1.00 89.25 69 GLN A O 1
ATOM 562 N N . VAL A 1 70 ? 13.116 -1.600 -15.509 1.00 87.31 70 VAL A N 1
ATOM 563 C CA . VAL A 1 70 ? 12.091 -2.647 -15.457 1.00 87.31 70 VAL A CA 1
ATOM 564 C C . VAL A 1 70 ? 12.732 -4.024 -15.606 1.00 87.31 70 VAL A C 1
ATOM 566 O O . VAL A 1 70 ? 12.488 -4.890 -14.772 1.00 87.31 70 VAL A O 1
ATOM 569 N N . GLU A 1 71 ? 13.621 -4.225 -16.578 1.00 89.19 71 GLU A N 1
ATOM 570 C CA . GLU A 1 71 ? 14.329 -5.500 -16.752 1.00 89.19 71 GLU A CA 1
ATOM 571 C C . GLU A 1 71 ? 15.164 -5.883 -15.523 1.00 89.19 71 GLU A C 1
ATOM 573 O O . GLU A 1 71 ? 15.196 -7.048 -15.125 1.00 89.19 71 GLU A O 1
ATOM 578 N N . LYS A 1 72 ? 15.828 -4.910 -14.884 1.00 89.12 72 LYS A N 1
ATOM 579 C CA . LYS A 1 72 ? 16.549 -5.132 -13.620 1.00 89.12 72 LYS A CA 1
ATOM 580 C C . LYS A 1 72 ? 15.610 -5.523 -12.482 1.00 89.12 72 LYS A C 1
ATOM 582 O O . LYS A 1 72 ? 15.987 -6.357 -11.662 1.00 89.12 72 LYS A O 1
ATOM 587 N N . LEU A 1 73 ? 14.420 -4.924 -12.412 1.00 88.06 73 LEU A N 1
ATOM 588 C CA . LEU A 1 73 ? 13.418 -5.246 -11.397 1.00 88.06 73 LEU A CA 1
ATOM 589 C C . LEU A 1 73 ? 12.857 -6.659 -11.596 1.00 88.06 73 LEU A C 1
ATOM 591 O O . LEU A 1 73 ? 12.777 -7.406 -10.629 1.00 88.06 73 LEU A O 1
ATOM 595 N N . LEU A 1 74 ? 12.540 -7.040 -12.836 1.00 89.69 74 LEU A N 1
ATOM 596 C CA . LEU A 1 74 ? 11.980 -8.354 -13.182 1.00 89.69 74 LEU A CA 1
ATOM 597 C C . LEU A 1 74 ? 12.936 -9.525 -12.901 1.00 89.69 74 LEU A C 1
ATOM 599 O O . LEU A 1 74 ? 12.489 -10.657 -12.774 1.00 89.69 74 LEU A O 1
ATOM 603 N N . LYS A 1 75 ? 14.243 -9.265 -12.783 1.00 92.06 75 LYS A N 1
ATOM 604 C CA . LYS A 1 75 ? 15.259 -10.262 -12.396 1.00 92.06 75 LYS A CA 1
ATOM 605 C C . LYS A 1 75 ? 15.357 -10.487 -10.881 1.00 92.06 75 LYS A C 1
ATOM 607 O O . LYS A 1 75 ? 16.176 -11.293 -10.448 1.00 92.06 75 LYS A O 1
ATOM 612 N N . ARG A 1 76 ? 14.615 -9.732 -10.064 1.00 91.38 76 ARG A N 1
ATOM 613 C CA . ARG A 1 76 ? 14.643 -9.851 -8.602 1.00 91.38 76 ARG A CA 1
ATOM 614 C C . ARG A 1 76 ? 13.546 -10.791 -8.130 1.00 91.38 76 ARG A C 1
ATOM 616 O O . ARG A 1 76 ? 12.384 -10.600 -8.467 1.00 91.38 76 ARG A O 1
ATOM 623 N N . GLU A 1 77 ? 13.914 -11.718 -7.258 1.00 93.56 77 GLU A N 1
ATOM 624 C CA . GLU A 1 77 ? 12.942 -12.540 -6.541 1.00 93.56 77 GLU A CA 1
ATOM 625 C C . GLU A 1 77 ? 12.222 -11.713 -5.463 1.00 93.56 77 GLU A C 1
ATOM 627 O O . GLU A 1 77 ? 12.885 -10.966 -4.728 1.00 93.56 77 GLU A O 1
ATOM 632 N N . PRO A 1 78 ? 10.887 -11.809 -5.333 1.00 91.44 78 PRO A N 1
ATOM 633 C CA . PRO A 1 78 ? 10.157 -11.178 -4.242 1.00 91.44 78 PRO A CA 1
ATOM 634 C C . PRO A 1 78 ? 10.689 -11.611 -2.870 1.00 91.44 78 PRO A C 1
ATOM 636 O O . PRO A 1 78 ? 10.985 -12.781 -2.634 1.00 91.44 78 PRO A O 1
ATOM 639 N N . LEU A 1 79 ? 10.800 -10.653 -1.950 1.00 92.81 79 LEU A N 1
ATOM 640 C CA . LEU A 1 79 ? 11.168 -10.917 -0.558 1.00 92.81 79 LEU A CA 1
ATOM 641 C C . LEU A 1 79 ? 9.909 -11.189 0.282 1.00 92.81 79 LEU A C 1
ATOM 643 O O . LEU A 1 79 ? 8.809 -10.819 -0.140 1.00 92.81 79 LEU A O 1
ATOM 647 N N . PRO A 1 80 ? 10.045 -11.807 1.472 1.00 93.81 80 PRO A N 1
ATOM 648 C CA . PRO A 1 80 ? 8.922 -11.995 2.384 1.00 93.81 80 PRO A CA 1
ATOM 649 C C . PRO A 1 80 ? 8.179 -10.683 2.667 1.00 93.81 80 PRO A C 1
ATOM 651 O O . PRO A 1 80 ? 8.799 -9.634 2.852 1.00 93.81 80 PRO A O 1
ATOM 654 N N . LEU A 1 81 ? 6.847 -10.755 2.711 1.00 90.25 81 LEU A N 1
ATOM 655 C CA . LEU A 1 81 ? 6.004 -9.588 2.958 1.00 90.25 81 LEU A CA 1
ATOM 656 C C . LEU A 1 81 ? 6.194 -9.057 4.389 1.00 90.25 81 LEU A C 1
ATOM 658 O O . LEU A 1 81 ? 6.308 -9.853 5.329 1.00 90.25 81 LEU A O 1
ATOM 662 N N . PRO A 1 82 ? 6.190 -7.726 4.579 1.00 94.12 82 PRO A N 1
ATOM 663 C CA . PRO A 1 82 ? 6.200 -7.137 5.909 1.00 94.12 82 PRO A CA 1
ATOM 664 C C . PRO A 1 82 ? 4.857 -7.334 6.625 1.00 94.12 82 PRO A C 1
ATOM 666 O O . PRO A 1 82 ? 3.837 -7.634 6.004 1.00 94.12 82 PRO A O 1
ATOM 669 N N . LYS A 1 83 ? 4.840 -7.069 7.935 1.00 93.56 83 LYS A N 1
ATOM 670 C CA . LYS A 1 83 ? 3.601 -6.919 8.714 1.00 93.56 83 LYS A CA 1
ATOM 671 C C . LYS A 1 83 ? 3.436 -5.478 9.178 1.00 93.56 83 LYS A C 1
ATOM 673 O O . LYS A 1 83 ? 4.369 -4.910 9.740 1.00 93.56 83 LYS A O 1
ATOM 678 N N . LEU A 1 84 ? 2.261 -4.899 8.947 1.00 94.69 84 LEU A N 1
ATOM 679 C CA . LEU A 1 84 ? 1.894 -3.575 9.445 1.00 94.69 84 LEU A CA 1
ATOM 680 C C . LEU A 1 84 ? 1.199 -3.709 10.802 1.00 94.69 84 LEU A C 1
ATOM 682 O O . LEU A 1 84 ? 0.193 -4.405 10.902 1.00 94.69 84 LEU A O 1
ATOM 686 N N . ASN A 1 85 ? 1.708 -3.000 11.807 1.00 95.12 85 ASN A N 1
ATOM 687 C CA . ASN A 1 85 ? 1.114 -2.900 13.135 1.00 95.12 85 ASN A CA 1
ATOM 688 C C . ASN A 1 85 ? 0.849 -1.436 13.498 1.00 95.12 85 ASN A C 1
ATOM 690 O O . ASN A 1 85 ? 1.637 -0.552 13.145 1.00 95.12 85 ASN A O 1
ATOM 694 N N . PHE A 1 86 ? -0.214 -1.210 14.270 1.00 96.88 86 PHE A N 1
ATOM 695 C CA . PHE A 1 86 ? -0.527 0.085 14.867 1.00 96.88 86 PHE A CA 1
ATOM 696 C C . PHE A 1 86 ? -0.162 0.101 16.353 1.00 96.88 86 PHE A C 1
ATOM 698 O O . PHE A 1 86 ? -0.441 -0.856 17.071 1.00 96.88 86 PHE A O 1
ATOM 705 N N . ILE A 1 87 ? 0.489 1.173 16.809 1.00 97.19 87 ILE A N 1
ATOM 706 C CA . ILE A 1 87 ? 1.011 1.312 18.178 1.00 97.19 87 ILE A CA 1
ATOM 707 C C . ILE A 1 87 ? 0.310 2.477 18.877 1.00 97.19 87 ILE A C 1
ATOM 709 O O . ILE A 1 87 ? 0.368 3.604 18.383 1.00 97.19 87 ILE A O 1
ATOM 713 N N . GLY A 1 88 ? -0.297 2.227 20.044 1.00 96.94 88 GLY A N 1
ATOM 714 C CA . GLY A 1 88 ? -0.853 3.281 20.900 1.00 96.94 88 GLY A CA 1
ATOM 715 C C . GLY A 1 88 ? -2.049 4.004 20.278 1.00 96.94 88 GLY A C 1
ATOM 716 O O . GLY A 1 88 ? -2.148 5.223 20.381 1.00 96.94 88 GLY A O 1
ATOM 717 N N . THR A 1 89 ? -2.898 3.267 19.559 1.00 97.12 89 THR A N 1
ATOM 718 C CA . THR A 1 89 ? -4.072 3.794 18.830 1.00 97.12 89 THR A CA 1
ATOM 719 C C . THR A 1 89 ? -5.359 3.063 19.209 1.00 97.12 89 THR A C 1
ATOM 721 O O . THR A 1 89 ? -6.346 3.088 18.477 1.00 97.12 89 THR A O 1
ATOM 724 N N . GLU A 1 90 ? -5.372 2.384 20.356 1.00 95.62 90 GLU A N 1
ATOM 725 C CA . GLU A 1 90 ? -6.487 1.548 20.817 1.00 95.62 90 GLU A CA 1
ATOM 726 C C . GLU A 1 90 ? -7.763 2.374 21.062 1.00 95.62 90 GLU A C 1
ATOM 728 O O . GLU A 1 90 ? -8.879 1.859 20.989 1.00 95.62 90 GLU A O 1
ATOM 733 N N . ASN A 1 91 ? -7.603 3.669 21.342 1.00 96.31 91 ASN A N 1
ATOM 734 C CA . ASN A 1 91 ? -8.687 4.626 21.531 1.00 96.31 91 ASN A CA 1
ATOM 735 C C . ASN A 1 91 ? -9.109 5.354 20.242 1.00 96.31 91 ASN A C 1
ATOM 737 O O . ASN A 1 91 ? -10.071 6.120 20.291 1.00 96.31 91 ASN A O 1
ATOM 741 N N . PHE A 1 92 ? -8.430 5.148 19.109 1.00 97.62 92 PHE A N 1
ATOM 742 C CA . PHE A 1 92 ? -8.719 5.879 17.873 1.00 97.62 92 PHE A CA 1
ATOM 743 C C . PHE A 1 92 ? -9.979 5.318 17.220 1.00 97.62 92 PHE A C 1
ATOM 745 O O . PHE A 1 92 ? -10.037 4.141 16.865 1.00 97.62 92 PHE A O 1
ATOM 752 N N . LYS A 1 93 ? -11.003 6.164 17.066 1.00 97.00 93 LYS A N 1
ATOM 753 C CA . LYS A 1 93 ? -12.293 5.782 16.482 1.00 97.00 93 LYS A CA 1
ATOM 754 C C . LYS A 1 93 ? -12.843 6.868 15.571 1.00 97.00 93 LYS A C 1
ATOM 756 O O . LYS A 1 93 ? -12.682 8.057 15.839 1.00 97.00 93 LYS A O 1
ATOM 761 N N . GLY A 1 94 ? -13.547 6.440 14.526 1.00 96.25 94 GLY A N 1
ATOM 762 C CA . GLY A 1 94 ? -14.193 7.338 13.571 1.00 96.25 94 GLY A CA 1
ATOM 763 C C . GLY A 1 94 ? -13.215 8.276 12.857 1.00 96.25 94 GLY A C 1
ATOM 764 O O . GLY A 1 94 ? -12.016 8.014 12.766 1.00 96.25 94 GLY A O 1
ATOM 765 N N . LEU A 1 95 ? -13.748 9.380 12.329 1.00 95.56 95 LEU A N 1
ATOM 766 C CA . LEU A 1 95 ? -12.970 10.351 11.556 1.00 95.56 95 LEU A CA 1
ATOM 767 C C . LEU A 1 95 ? -11.887 11.046 12.395 1.00 95.56 95 LEU A C 1
ATOM 769 O O . LEU A 1 95 ? -10.788 11.253 11.896 1.00 95.56 95 LEU A O 1
ATOM 773 N N . GLU A 1 96 ? -12.176 11.378 13.654 1.00 96.69 96 GLU A N 1
ATOM 774 C CA . GLU A 1 96 ? -11.212 12.032 14.551 1.00 96.69 96 GLU A CA 1
ATOM 775 C C . GLU A 1 96 ? -9.980 11.147 14.762 1.00 96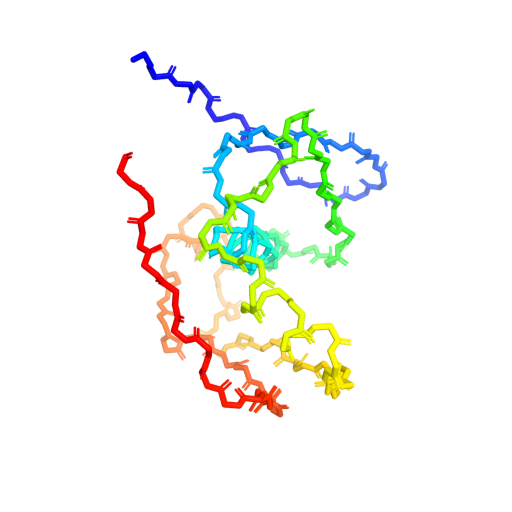.69 96 GLU A C 1
ATOM 777 O O . GLU A 1 96 ? -8.863 11.569 14.474 1.00 96.69 96 GLU A O 1
ATOM 782 N N . GLY A 1 97 ? -10.190 9.871 15.111 1.00 96.56 97 GLY A N 1
ATOM 783 C CA . GLY A 1 97 ? -9.095 8.912 15.249 1.00 96.56 97 GLY A CA 1
ATOM 784 C C . GLY A 1 97 ? -8.300 8.706 13.957 1.00 96.56 97 GLY A C 1
ATOM 785 O O . GLY A 1 97 ? -7.090 8.510 14.015 1.00 96.56 97 GLY A O 1
ATOM 786 N N . LEU A 1 98 ? -8.947 8.777 12.787 1.00 95.81 98 LEU A N 1
ATOM 787 C CA . LEU A 1 98 ? -8.256 8.670 11.497 1.00 95.81 98 LEU A CA 1
ATOM 788 C C . LEU A 1 98 ? -7.297 9.843 11.266 1.00 95.81 98 LEU A C 1
ATOM 790 O O . LEU A 1 98 ? -6.197 9.643 10.756 1.00 95.81 98 LEU A O 1
ATOM 794 N N . LEU A 1 99 ? -7.720 11.056 11.624 1.00 96.81 99 LEU A N 1
ATOM 795 C CA . LEU A 1 99 ? -6.930 12.277 11.464 1.00 96.81 99 LEU A CA 1
ATOM 796 C C . LEU A 1 99 ? -5.830 12.414 12.530 1.00 96.81 99 LEU A C 1
ATOM 798 O O . LEU A 1 99 ? -4.836 13.095 12.281 1.00 96.81 99 LEU A O 1
ATOM 802 N N . ASP A 1 100 ? -5.981 11.744 13.674 1.00 97.44 100 ASP A N 1
ATOM 803 C CA . ASP A 1 100 ? -5.001 11.726 14.766 1.00 97.44 100 ASP A CA 1
ATOM 804 C C . ASP A 1 100 ? -3.820 10.770 14.533 1.00 97.44 100 ASP A C 1
ATOM 806 O O . ASP A 1 100 ? -2.823 10.840 15.260 1.00 97.44 100 ASP A O 1
ATOM 810 N N . PHE A 1 101 ? -3.886 9.892 13.524 1.00 97.50 101 PHE A N 1
ATOM 811 C CA . PHE A 1 101 ? -2.766 9.023 13.161 1.00 97.50 101 PHE A CA 1
ATOM 812 C C . PHE A 1 101 ? -1.517 9.821 12.793 1.00 97.50 101 PHE A C 1
ATOM 814 O O . PHE A 1 101 ? -1.537 10.718 11.948 1.00 97.50 101 PHE A O 1
ATOM 821 N N . LYS A 1 102 ? -0.387 9.413 13.369 1.00 96.56 102 LYS A N 1
ATOM 822 C CA . LYS A 1 102 ? 0.937 9.936 13.033 1.00 96.56 102 LYS A CA 1
ATOM 823 C C . LYS A 1 102 ? 1.880 8.817 12.623 1.00 96.56 102 LYS A C 1
ATOM 825 O O . LYS A 1 102 ? 1.579 7.633 12.776 1.00 96.56 102 LYS A O 1
ATOM 830 N N . TYR A 1 103 ? 3.040 9.190 12.088 1.00 94.06 103 TYR A N 1
ATOM 831 C CA . TYR A 1 103 ? 4.013 8.214 11.598 1.00 94.06 103 TYR A CA 1
ATOM 832 C C . TYR A 1 103 ? 4.527 7.303 12.722 1.00 94.06 103 TYR A C 1
ATOM 834 O O . TYR A 1 103 ? 4.826 6.140 12.474 1.00 94.06 103 TYR A O 1
ATOM 842 N N . GLU A 1 104 ? 4.592 7.805 13.956 1.00 97.19 104 GLU A N 1
ATOM 843 C CA . GLU A 1 104 ? 5.043 7.071 15.139 1.00 97.19 104 GLU A CA 1
ATOM 844 C C . GLU A 1 104 ? 4.090 5.935 15.520 1.00 97.19 104 GLU A C 1
ATOM 846 O O . GLU A 1 104 ? 4.503 4.965 16.154 1.00 97.19 104 GLU A O 1
ATOM 851 N N . ASN A 1 105 ? 2.820 6.033 15.116 1.00 97.56 105 ASN A N 1
ATOM 852 C CA . ASN A 1 105 ? 1.831 4.988 15.344 1.00 97.56 105 ASN A CA 1
ATOM 853 C C . ASN A 1 105 ? 1.970 3.823 14.360 1.00 97.56 105 ASN A C 1
ATOM 855 O O . ASN A 1 105 ? 1.317 2.800 14.549 1.00 97.56 105 ASN A O 1
ATOM 859 N N . LEU A 1 106 ? 2.783 3.963 13.308 1.00 96.75 106 LEU A N 1
ATOM 860 C CA . LEU A 1 106 ? 2.922 2.978 12.242 1.00 96.75 106 LEU A CA 1
ATOM 861 C C . LEU A 1 106 ? 4.221 2.190 12.416 1.00 96.75 106 LEU A C 1
ATOM 863 O O . LEU A 1 106 ? 5.315 2.753 12.423 1.00 96.75 106 LEU A O 1
ATOM 867 N N . SER A 1 107 ? 4.117 0.865 12.490 1.00 96.31 107 SER A N 1
ATOM 868 C CA . SER A 1 107 ? 5.279 -0.022 12.536 1.00 96.31 107 SER A CA 1
ATOM 869 C C . SER A 1 107 ? 5.209 -1.063 11.433 1.00 96.31 107 SER A C 1
ATOM 871 O O . SER A 1 107 ? 4.292 -1.881 11.393 1.00 96.31 107 SER A O 1
ATOM 873 N N . LEU A 1 108 ? 6.203 -1.041 10.544 1.00 95.25 108 LEU A N 1
ATOM 874 C CA . LEU A 1 108 ? 6.359 -2.038 9.495 1.00 95.25 108 LEU A CA 1
ATOM 875 C C . LEU A 1 108 ? 7.426 -3.055 9.918 1.00 95.25 108 LEU A C 1
ATOM 877 O O . LEU A 1 108 ? 8.629 -2.812 9.815 1.00 95.25 108 LEU A O 1
ATOM 881 N N . GLN A 1 109 ? 6.980 -4.192 10.440 1.00 95.31 109 GLN A N 1
ATOM 882 C CA . GLN A 1 109 ? 7.848 -5.246 10.950 1.00 95.31 109 GLN A CA 1
ATOM 883 C C . GLN A 1 109 ? 8.354 -6.145 9.825 1.00 95.31 109 GLN A C 1
ATOM 885 O O . GLN A 1 109 ? 7.626 -6.459 8.881 1.00 95.31 109 GLN A O 1
ATOM 890 N N . SER A 1 110 ? 9.608 -6.583 9.961 1.00 93.88 110 SER A N 1
ATOM 891 C CA . SER A 1 110 ? 10.269 -7.500 9.022 1.00 93.88 110 SER A CA 1
ATOM 892 C C . SER A 1 110 ? 10.308 -6.995 7.575 1.00 93.88 110 SER A C 1
ATOM 894 O O . SER A 1 110 ? 10.424 -7.799 6.653 1.00 93.88 110 SER A O 1
ATOM 896 N N . TYR A 1 111 ? 10.240 -5.675 7.363 1.00 94.50 111 TYR A N 1
ATOM 897 C CA . TYR A 1 111 ? 10.370 -5.094 6.033 1.00 94.50 111 TYR A CA 1
ATOM 89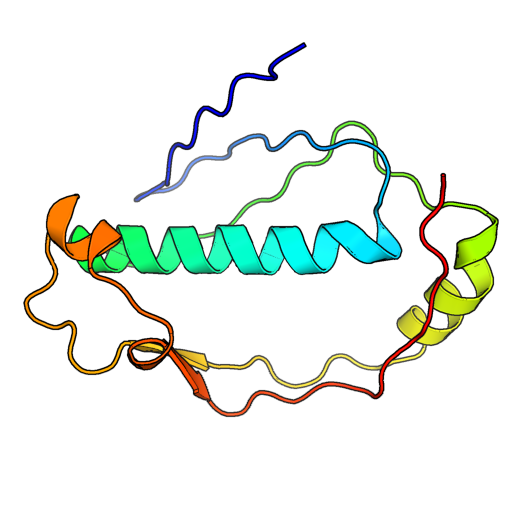8 C C . TYR A 1 111 ? 11.771 -5.319 5.477 1.00 94.50 111 TYR A C 1
ATOM 900 O O . TYR A 1 111 ? 12.773 -4.929 6.078 1.00 94.50 111 TYR A O 1
ATOM 908 N N . GLN A 1 112 ? 11.820 -5.938 4.304 1.00 93.06 112 GLN A N 1
ATOM 909 C CA . GLN A 1 112 ? 13.037 -6.140 3.541 1.00 93.06 112 GLN A CA 1
ATOM 910 C C . GLN A 1 112 ? 12.811 -5.620 2.129 1.00 93.06 112 GLN A C 1
ATOM 912 O O . GLN A 1 112 ? 11.761 -5.838 1.527 1.00 93.06 112 GLN A O 1
ATOM 917 N N . SER A 1 113 ? 13.814 -4.941 1.585 1.00 93.56 113 SER A N 1
ATOM 918 C CA . SER A 1 113 ? 13.771 -4.426 0.224 1.00 93.56 113 SER A CA 1
ATOM 919 C C . SER A 1 113 ? 15.101 -4.647 -0.467 1.00 93.56 113 SER A C 1
ATOM 921 O O . SER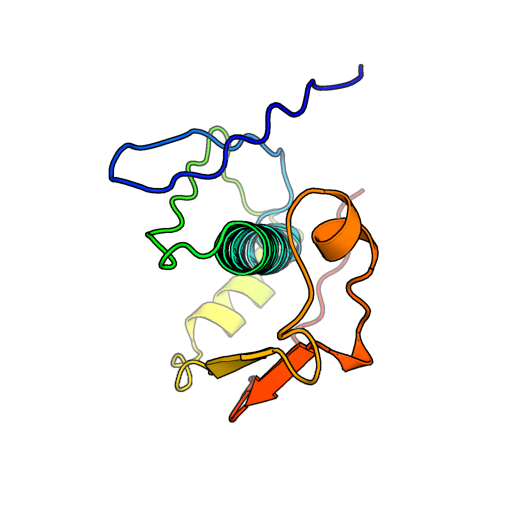 A 1 113 ? 16.162 -4.455 0.129 1.00 93.56 113 SER A O 1
ATOM 923 N N . HIS A 1 114 ? 15.044 -4.955 -1.757 1.00 93.44 114 HIS A N 1
ATOM 924 C CA . HIS A 1 114 ? 16.216 -4.888 -2.622 1.00 93.44 114 HIS A CA 1
ATOM 925 C C . HIS A 1 114 ? 16.754 -3.453 -2.724 1.00 93.44 114 HIS A C 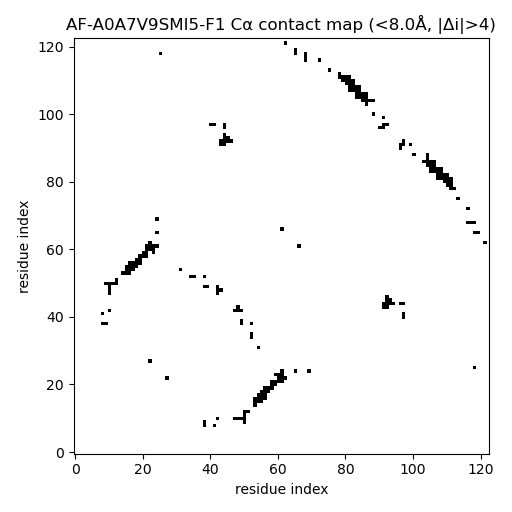1
ATOM 927 O O . HIS A 1 114 ? 16.038 -2.483 -2.478 1.00 93.44 114 HIS A O 1
ATOM 933 N N . GLY A 1 115 ? 18.005 -3.305 -3.165 1.00 92.56 115 GLY A N 1
ATOM 934 C CA . GLY A 1 115 ? 18.623 -1.990 -3.361 1.00 92.56 115 GLY A CA 1
ATOM 935 C C . GLY A 1 115 ? 17.851 -1.091 -4.339 1.00 92.56 115 GLY A C 1
ATOM 936 O O . GLY A 1 115 ? 17.208 -1.568 -5.281 1.00 92.56 115 GLY A O 1
ATOM 937 N N . LYS A 1 116 ? 17.936 0.228 -4.143 1.00 91.06 116 LYS A N 1
ATOM 938 C CA . LYS A 1 116 ? 17.250 1.230 -4.975 1.00 91.06 116 LYS A CA 1
ATOM 939 C C . LYS A 1 116 ? 17.610 1.080 -6.462 1.00 91.06 116 LYS A C 1
ATOM 941 O O . LYS A 1 116 ? 18.781 0.938 -6.802 1.00 91.06 116 LYS A O 1
ATOM 946 N N . ILE A 1 117 ? 16.611 1.173 -7.343 1.00 88.12 117 ILE A N 1
ATOM 947 C CA . ILE A 1 117 ? 16.804 1.348 -8.791 1.00 88.12 117 ILE A CA 1
ATOM 948 C C . ILE A 1 117 ? 16.446 2.797 -9.124 1.00 88.12 117 ILE A C 1
ATOM 950 O O . ILE A 1 117 ? 15.316 3.224 -8.901 1.00 88.12 117 ILE A O 1
ATOM 954 N N . ALA A 1 118 ? 17.411 3.577 -9.606 1.00 87.00 118 ALA A N 1
ATOM 955 C CA . ALA A 1 118 ? 17.170 4.963 -9.993 1.00 87.00 118 ALA A CA 1
ATOM 956 C C . ALA A 1 118 ? 16.564 5.034 -11.405 1.00 87.00 118 ALA A C 1
ATOM 958 O O . ALA A 1 118 ? 17.100 4.442 -12.342 1.00 87.00 118 ALA A O 1
ATOM 959 N N . ALA A 1 119 ? 15.477 5.791 -11.557 1.00 82.56 119 ALA A N 1
ATOM 960 C CA . ALA A 1 119 ? 14.888 6.133 -12.848 1.00 82.56 119 ALA A CA 1
ATOM 961 C C . ALA A 1 119 ? 14.544 7.633 -12.880 1.00 82.56 119 ALA A C 1
ATOM 963 O O . ALA A 1 119 ? 14.080 8.166 -11.867 1.00 82.56 119 ALA A O 1
ATOM 964 N N . PRO A 1 120 ? 1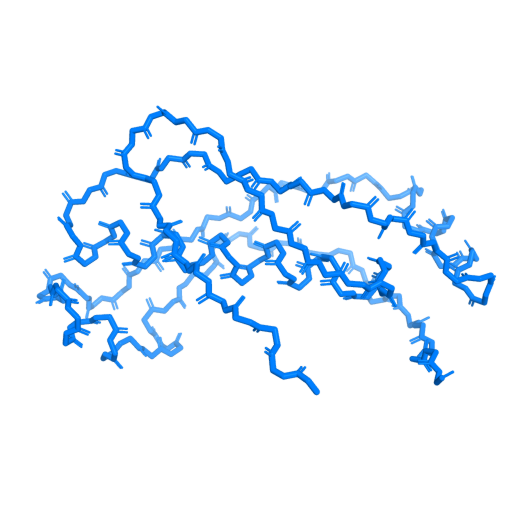4.777 8.328 -14.006 1.00 79.50 120 PRO A N 1
ATOM 965 C CA . PRO A 1 120 ? 14.424 9.737 -14.146 1.00 79.50 120 PRO A CA 1
ATOM 966 C C . PRO A 1 120 ? 12.902 9.911 -14.177 1.00 79.50 120 PRO A C 1
ATOM 968 O O . PRO A 1 120 ? 12.195 9.093 -14.762 1.00 79.50 120 PRO A O 1
ATOM 971 N N . VAL A 1 121 ? 12.377 10.985 -13.587 1.00 73.31 121 VAL A N 1
ATOM 972 C CA . VAL A 1 121 ? 10.958 11.326 -13.758 1.00 73.31 121 VAL A CA 1
ATOM 973 C C . VAL A 1 121 ? 10.767 11.812 -15.194 1.00 73.31 121 VAL A C 1
ATOM 975 O O . VAL A 1 121 ? 11.427 12.762 -15.606 1.00 73.31 121 VAL A O 1
ATOM 978 N N . ALA A 1 122 ? 9.901 11.143 -15.960 1.00 63.41 122 ALA A N 1
ATOM 979 C CA . ALA A 1 122 ? 9.508 11.626 -17.279 1.00 63.41 122 ALA A CA 1
ATOM 980 C C . ALA A 1 122 ? 8.713 12.933 -17.116 1.00 63.41 122 ALA A C 1
ATOM 982 O O . ALA A 1 122 ? 7.837 13.013 -16.242 1.00 63.41 122 ALA A O 1
ATOM 983 N N . VAL A 1 123 ? 9.087 13.943 -17.905 1.00 54.75 123 VAL A N 1
ATOM 984 C CA . VAL A 1 123 ? 8.443 15.263 -17.970 1.00 54.75 123 VAL A CA 1
ATOM 985 C C . VAL A 1 123 ? 7.406 15.254 -19.079 1.00 54.75 123 VAL A C 1
ATOM 987 O O . VAL A 1 123 ? 7.729 14.686 -20.146 1.00 54.75 123 VAL A O 1
#

pLDDT: mean 79.19, std 21.88, range [28.62, 97.62]

Mean predicted aligned error: 8.71 Å